Protein AF-A0A1Q7W8G6-F1 (afdb_monomer_lite)

Foldseek 3Di:
DLLPDDDDPVLVVLLVVLVVVCVVHNDDPVSVVVNVVVVVVVVVSVVVNVVVVVCVVVVD

Sequence (60 aa):
EVVEFRPSENARQRVWDMIERQKSASLPPDEKAELDLYIEIEHLMRLARTRARQLLAHGQ

Radius of gyration: 15.1 Å; chains: 1; bounding box: 30×18×45 Å

pLDDT: mean 93.54, std 7.39, range [52.06, 97.62]

Structure (mmCIF, N/CA/C/O backbone):
data_AF-A0A1Q7W8G6-F1
#
_entry.id   AF-A0A1Q7W8G6-F1
#
loop_
_atom_site.group_PDB
_atom_site.id
_atom_site.type_symbol
_atom_site.label_atom_id
_atom_site.label_alt_id
_atom_site.label_comp_id
_atom_site.label_asym_id
_atom_site.label_entity_id
_atom_site.label_seq_id
_atom_site.pdbx_PDB_ins_code
_atom_site.Cartn_x
_atom_site.Cartn_y
_atom_site.Cartn_z
_atom_site.occupancy
_atom_site.B_iso_or_equiv
_atom_site.auth_seq_id
_atom_site.auth_comp_id
_atom_site.auth_asym_id
_atom_site.auth_atom_id
_atom_site.pdbx_PDB_model_num
ATOM 1 N N . GLU A 1 1 ? -12.134 -6.104 10.951 1.00 78.94 1 GLU A N 1
ATOM 2 C CA . GLU A 1 1 ? -12.315 -4.672 11.296 1.00 78.94 1 GLU A CA 1
ATOM 3 C C . GLU A 1 1 ? -11.210 -3.824 10.653 1.00 78.94 1 GLU A C 1
ATOM 5 O O . GLU A 1 1 ? -10.147 -4.365 10.362 1.00 78.94 1 GLU A O 1
ATOM 10 N N . VAL A 1 2 ? -11.415 -2.517 10.425 1.00 88.44 2 VAL A N 1
ATOM 11 C CA . VAL A 1 2 ? -10.399 -1.610 9.830 1.00 88.44 2 VAL A CA 1
ATOM 12 C C . VAL A 1 2 ? -9.083 -1.589 10.630 1.00 88.44 2 VAL A C 1
ATOM 14 O O . VAL A 1 2 ? -8.011 -1.429 10.047 1.00 88.44 2 VAL A O 1
ATOM 17 N N . VAL A 1 3 ? -9.135 -1.828 11.947 1.00 91.44 3 VAL A N 1
ATOM 18 C CA . VAL A 1 3 ? -7.953 -1.965 12.822 1.00 91.44 3 VAL A CA 1
ATOM 19 C C . VAL A 1 3 ? -6.967 -3.030 12.334 1.00 91.44 3 VAL A C 1
ATOM 21 O O . VAL A 1 3 ? -5.748 -2.810 12.339 1.00 91.44 3 VAL A O 1
ATOM 24 N N . GLU A 1 4 ? -7.488 -4.157 11.863 1.00 92.06 4 GLU A N 1
ATOM 25 C CA . GLU A 1 4 ? -6.706 -5.330 11.472 1.00 92.0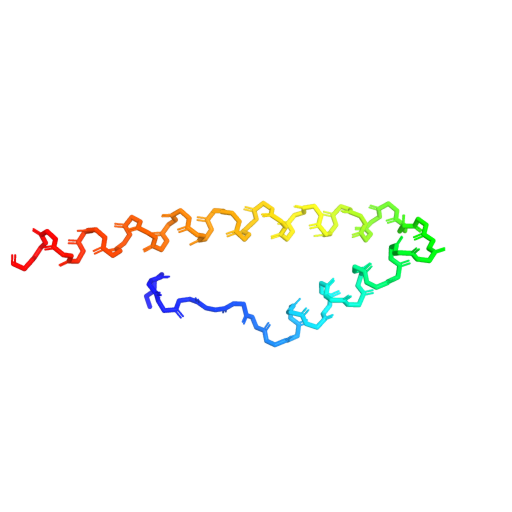6 4 GLU A CA 1
ATOM 26 C C . GLU A 1 4 ? -6.408 -5.381 9.980 1.00 92.06 4 GLU A C 1
ATOM 28 O O . GLU A 1 4 ? -5.637 -6.234 9.547 1.00 92.06 4 GLU A O 1
ATOM 33 N N . PHE A 1 5 ? -6.969 -4.458 9.191 1.00 91.06 5 PHE A N 1
ATOM 34 C CA . PHE A 1 5 ? -6.782 -4.447 7.746 1.00 91.06 5 PHE A CA 1
ATOM 35 C C . PHE A 1 5 ? -5.302 -4.577 7.379 1.00 91.06 5 PHE A C 1
ATOM 37 O O . PHE A 1 5 ? -4.442 -3.887 7.930 1.00 91.06 5 PHE A O 1
ATOM 44 N N . ARG A 1 6 ? -4.980 -5.429 6.416 1.00 90.31 6 ARG A N 1
ATOM 45 C CA . ARG A 1 6 ? -3.666 -5.485 5.779 1.00 90.31 6 ARG A CA 1
ATOM 46 C C . ARG A 1 6 ? -3.905 -5.607 4.278 1.00 90.31 6 ARG A C 1
ATOM 48 O O . ARG A 1 6 ? -4.820 -6.336 3.899 1.00 90.31 6 ARG A O 1
ATOM 55 N N . PRO A 1 7 ? -3.107 -4.930 3.433 1.00 91.00 7 PRO A N 1
ATOM 56 C CA . PRO A 1 7 ? -3.124 -5.207 2.002 1.00 91.00 7 PRO A CA 1
ATOM 57 C C . PRO A 1 7 ? -2.940 -6.710 1.750 1.00 91.00 7 PRO A C 1
ATOM 59 O O . PRO A 1 7 ? -2.321 -7.402 2.565 1.00 91.00 7 PRO A O 1
ATOM 62 N N . SER A 1 8 ? -3.451 -7.228 0.636 1.00 93.56 8 SER A N 1
ATOM 63 C CA . SER A 1 8 ? -3.150 -8.606 0.236 1.00 93.56 8 SER A CA 1
ATOM 64 C C . SER A 1 8 ? -1.663 -8.750 -0.115 1.00 93.56 8 SER A C 1
ATOM 66 O O . SER A 1 8 ? -0.996 -7.763 -0.433 1.00 93.56 8 SER A O 1
ATOM 68 N N . GLU A 1 9 ? -1.131 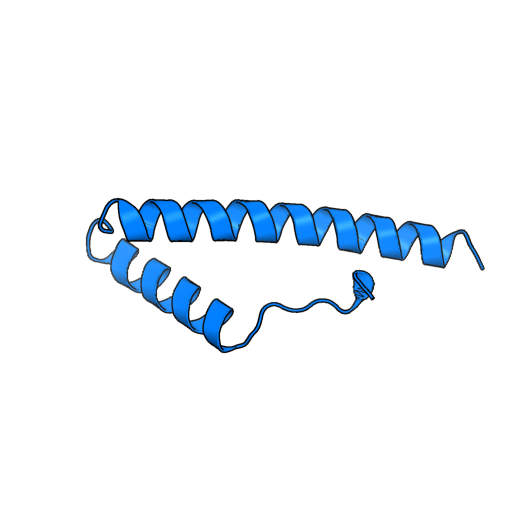-9.973 -0.058 1.00 95.38 9 GLU A N 1
ATOM 69 C CA . GLU A 1 9 ? 0.253 -10.235 -0.489 1.00 95.38 9 GLU A CA 1
ATOM 70 C C . GLU A 1 9 ? 0.455 -9.854 -1.957 1.00 95.38 9 GLU A C 1
ATOM 72 O O . GLU A 1 9 ? 1.401 -9.154 -2.294 1.00 95.38 9 GLU A O 1
ATOM 77 N N . ASN A 1 10 ? -0.506 -10.205 -2.815 1.00 96.50 10 ASN A N 1
ATOM 78 C CA . ASN A 1 10 ? -0.459 -9.863 -4.235 1.00 96.50 10 ASN A CA 1
ATOM 79 C C . ASN A 1 10 ? -0.374 -8.345 -4.460 1.00 96.50 10 ASN A C 1
ATOM 81 O O . ASN A 1 10 ? 0.407 -7.895 -5.293 1.00 96.50 10 ASN A O 1
ATOM 85 N N . ALA A 1 11 ? -1.135 -7.551 -3.697 1.00 93.62 11 ALA A N 1
ATOM 86 C CA . ALA A 1 11 ? -1.072 -6.093 -3.7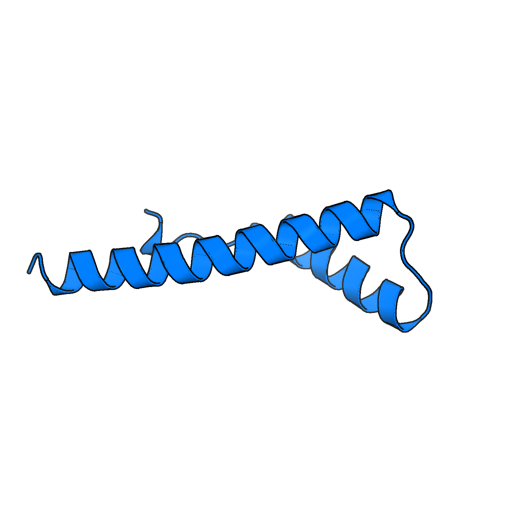86 1.00 93.62 11 ALA A CA 1
ATOM 87 C C . ALA A 1 11 ? 0.289 -5.552 -3.321 1.00 93.62 11 ALA A C 1
ATOM 89 O O . ALA A 1 11 ? 0.850 -4.669 -3.966 1.00 93.62 11 ALA A O 1
ATOM 90 N N . ARG A 1 12 ? 0.852 -6.101 -2.233 1.00 95.19 12 ARG A N 1
ATOM 91 C CA . ARG A 1 12 ? 2.200 -5.729 -1.771 1.00 95.19 12 ARG A CA 1
ATOM 92 C C . ARG A 1 12 ? 3.257 -6.024 -2.824 1.00 95.19 12 ARG A C 1
ATOM 94 O O . ARG A 1 12 ? 4.044 -5.135 -3.129 1.00 95.19 12 ARG A O 1
ATOM 101 N N . GLN A 1 13 ? 3.253 -7.236 -3.377 1.00 97.25 13 GLN A N 1
ATOM 102 C CA . GLN A 1 13 ? 4.224 -7.649 -4.385 1.00 97.25 13 GLN A CA 1
ATOM 103 C C . GLN A 1 13 ? 4.132 -6.760 -5.625 1.00 97.25 13 GLN A C 1
ATOM 105 O O . GLN A 1 13 ? 5.143 -6.239 -6.079 1.00 97.25 13 GLN A O 1
ATOM 110 N N . ARG A 1 14 ? 2.913 -6.495 -6.109 1.00 95.88 14 ARG A N 1
ATOM 111 C CA . ARG A 1 14 ? 2.674 -5.631 -7.270 1.00 95.88 14 ARG A CA 1
ATOM 112 C C . ARG A 1 14 ? 3.239 -4.221 -7.071 1.00 95.88 14 ARG A C 1
ATOM 114 O O . ARG A 1 14 ? 3.923 -3.713 -7.954 1.00 95.88 14 ARG A O 1
ATOM 121 N N . VAL A 1 15 ? 2.989 -3.602 -5.915 1.00 96.38 15 VAL A N 1
ATOM 122 C CA . VAL A 1 15 ? 3.554 -2.284 -5.571 1.00 96.38 15 VAL A CA 1
ATOM 123 C C . VAL A 1 15 ? 5.078 -2.339 -5.506 1.00 96.38 15 VAL A C 1
ATOM 125 O O . VAL A 1 15 ? 5.743 -1.443 -6.022 1.00 96.38 15 VAL A O 1
ATOM 128 N N . TRP A 1 16 ? 5.634 -3.393 -4.907 1.00 96.94 16 TRP A N 1
ATOM 129 C CA . TRP A 1 16 ? 7.080 -3.572 -4.793 1.00 96.94 16 TRP A CA 1
ATOM 130 C C . TRP A 1 16 ? 7.746 -3.678 -6.170 1.00 96.94 16 TRP A C 1
ATOM 132 O O . TRP A 1 16 ? 8.706 -2.962 -6.448 1.00 96.94 16 TRP A O 1
ATOM 142 N N . ASP A 1 17 ? 7.170 -4.476 -7.069 1.00 96.94 17 ASP A N 1
ATOM 143 C CA . ASP A 1 17 ? 7.650 -4.637 -8.442 1.00 96.94 17 ASP A CA 1
ATOM 144 C C . ASP A 1 17 ? 7.604 -3.313 -9.222 1.00 96.94 17 ASP A C 1
ATOM 146 O O . ASP A 1 17 ? 8.537 -2.990 -9.961 1.00 96.94 17 ASP A O 1
ATOM 150 N N . MET A 1 18 ? 6.539 -2.518 -9.052 1.0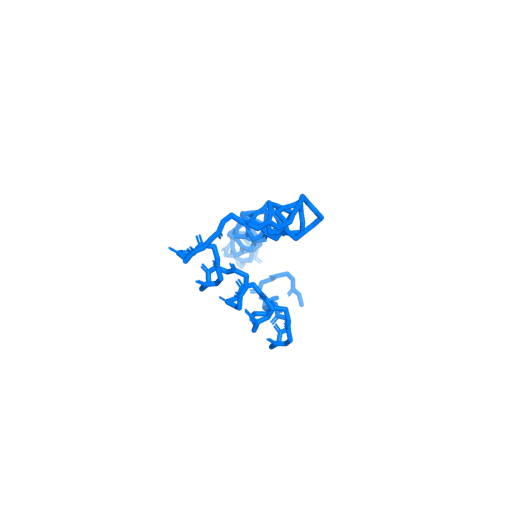0 97.44 18 MET A N 1
ATOM 151 C CA . MET A 1 18 ? 6.434 -1.191 -9.673 1.00 97.44 18 MET A CA 1
ATOM 152 C C . MET A 1 18 ? 7.500 -0.226 -9.141 1.00 97.44 18 MET A C 1
ATOM 154 O O . MET A 1 18 ? 8.121 0.486 -9.929 1.00 97.44 18 MET A O 1
ATOM 158 N N . ILE A 1 19 ? 7.760 -0.225 -7.830 1.00 96.44 19 ILE A N 1
ATOM 159 C CA . ILE A 1 19 ? 8.799 0.614 -7.216 1.00 96.44 19 ILE A CA 1
ATOM 160 C C . ILE A 1 19 ? 10.188 0.223 -7.725 1.00 96.44 19 ILE A C 1
ATOM 162 O O . ILE A 1 19 ? 10.963 1.103 -8.099 1.00 96.44 19 ILE A O 1
ATOM 166 N N . GLU A 1 20 ? 10.515 -1.070 -7.783 1.00 97.50 20 GLU A N 1
ATOM 167 C CA . GLU A 1 20 ? 11.813 -1.507 -8.308 1.00 97.50 20 GLU A CA 1
ATOM 168 C C . GLU A 1 20 ? 11.999 -1.125 -9.771 1.00 97.50 20 GLU A C 1
ATOM 170 O O . GLU A 1 20 ? 13.042 -0.590 -10.144 1.00 97.50 20 GLU A O 1
ATOM 175 N N . ARG A 1 21 ? 10.973 -1.325 -10.603 1.00 96.50 21 ARG A N 1
ATOM 176 C CA . ARG A 1 21 ? 11.035 -0.940 -12.017 1.00 96.50 21 ARG A CA 1
ATOM 177 C C . ARG A 1 21 ? 11.197 0.568 -12.189 1.00 96.50 21 ARG A C 1
ATOM 179 O O . ARG A 1 21 ? 11.987 0.988 -13.035 1.00 96.50 21 ARG A O 1
ATOM 186 N N . GLN A 1 22 ? 10.524 1.368 -11.358 1.00 96.19 22 GLN A N 1
ATOM 187 C CA . GLN A 1 22 ? 10.620 2.829 -11.388 1.00 96.19 22 GLN A CA 1
ATOM 188 C C . GLN A 1 22 ? 12.049 3.339 -11.134 1.00 96.19 22 GLN A C 1
ATOM 190 O O . GLN A 1 22 ? 12.441 4.366 -11.687 1.00 96.19 22 GLN A O 1
ATOM 195 N N . LYS A 1 23 ? 12.846 2.624 -10.326 1.00 95.56 23 LYS A N 1
ATOM 196 C CA . LYS A 1 23 ? 14.248 2.992 -10.057 1.00 95.56 23 LYS A CA 1
ATOM 197 C C . LYS A 1 23 ? 15.127 2.911 -11.302 1.00 95.56 23 LYS A C 1
ATOM 199 O O . LYS A 1 23 ? 16.115 3.633 -11.392 1.00 95.56 23 LYS A O 1
ATOM 204 N N . SER A 1 24 ? 14.805 2.011 -12.228 1.00 95.06 24 SER A N 1
ATOM 205 C CA . SER A 1 24 ? 15.589 1.789 -13.447 1.00 95.06 24 SER A CA 1
ATOM 206 C C . SER A 1 24 ? 15.055 2.567 -14.648 1.00 95.06 24 SER A C 1
ATOM 208 O O . SER A 1 24 ? 15.841 2.979 -15.497 1.00 95.06 24 SER A O 1
ATOM 210 N N . ALA A 1 25 ? 13.739 2.763 -14.738 1.00 94.62 25 ALA A N 1
ATOM 211 C CA . ALA A 1 25 ? 13.097 3.475 -15.837 1.00 94.62 25 ALA A CA 1
ATOM 212 C C . ALA A 1 25 ? 11.754 4.072 -15.407 1.00 94.62 25 ALA A C 1
ATOM 214 O O . ALA A 1 25 ? 11.117 3.597 -14.471 1.00 94.62 25 ALA A O 1
ATOM 215 N N . SER A 1 26 ? 11.276 5.090 -16.124 1.00 95.56 26 SER A N 1
ATOM 216 C CA . SER A 1 26 ? 9.932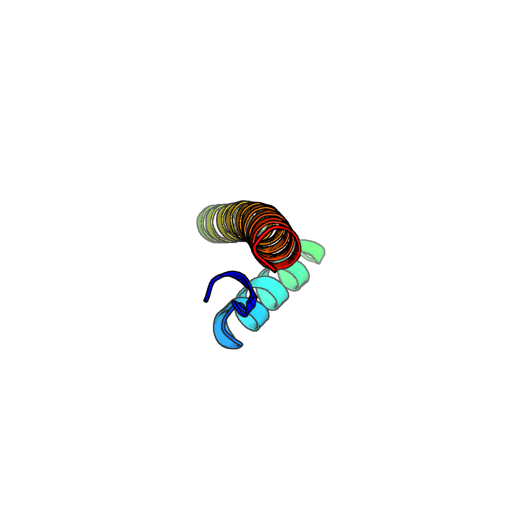 5.623 -15.894 1.00 95.56 26 SER A CA 1
ATOM 217 C C . SER A 1 26 ? 8.865 4.543 -16.094 1.00 95.56 26 SER A C 1
ATOM 219 O O . SER A 1 26 ? 8.914 3.774 -17.054 1.00 95.56 26 SER A O 1
ATOM 221 N N . LEU A 1 27 ? 7.883 4.509 -15.190 1.00 97.00 27 LEU A N 1
ATOM 222 C CA . LEU A 1 27 ? 6.728 3.628 -15.329 1.00 97.00 27 LEU A CA 1
ATOM 223 C C . LEU A 1 27 ? 5.828 4.092 -16.487 1.00 97.00 27 LEU A C 1
ATOM 225 O O . LEU A 1 27 ? 5.688 5.302 -16.697 1.00 97.00 27 LEU A O 1
ATOM 229 N N . PRO A 1 28 ? 5.177 3.156 -17.202 1.00 97.25 28 PRO A N 1
ATOM 230 C CA . PRO A 1 28 ? 4.058 3.472 -18.079 1.00 97.25 28 PRO A CA 1
ATOM 231 C C . PRO A 1 28 ? 2.991 4.298 -17.340 1.00 97.25 28 PRO A C 1
ATOM 233 O O . PRO A 1 28 ? 2.802 4.090 -16.137 1.00 97.25 28 PRO A O 1
ATOM 236 N N . PRO A 1 29 ? 2.259 5.192 -18.031 1.00 97.19 29 PRO A N 1
ATOM 237 C CA . PRO A 1 29 ? 1.252 6.049 -17.404 1.00 97.19 29 PRO A CA 1
ATOM 238 C C . PRO A 1 29 ? 0.232 5.286 -16.552 1.00 97.19 29 PRO A C 1
ATOM 240 O O . PRO A 1 29 ? -0.066 5.714 -15.440 1.00 97.19 29 PRO A O 1
ATOM 243 N N . ASP A 1 30 ? -0.231 4.130 -17.028 1.00 97.62 30 ASP A N 1
ATOM 244 C CA . ASP A 1 30 ? -1.225 3.315 -16.323 1.00 97.62 30 ASP A CA 1
ATOM 245 C C . ASP A 1 30 ? -0.667 2.726 -15.021 1.00 97.62 30 ASP A C 1
ATOM 247 O O . ASP A 1 30 ? -1.322 2.775 -13.984 1.00 97.62 30 ASP A O 1
ATOM 251 N N . GLU A 1 31 ? 0.574 2.232 -15.036 1.00 97.00 31 GLU A N 1
ATOM 252 C CA . GLU A 1 31 ? 1.227 1.703 -13.830 1.00 97.00 31 GLU A CA 1
ATOM 253 C C . GLU A 1 31 ? 1.606 2.817 -12.855 1.00 97.00 31 GLU A C 1
ATOM 255 O O . GLU A 1 31 ? 1.582 2.625 -11.641 1.00 97.00 31 GLU A O 1
ATOM 260 N N . LYS A 1 32 ? 1.928 4.009 -13.367 1.00 96.81 32 LYS A N 1
ATOM 261 C CA . LYS A 1 32 ? 2.116 5.182 -12.518 1.00 96.81 32 LYS A CA 1
ATOM 262 C C . LYS A 1 32 ? 0.807 5.574 -11.827 1.00 96.81 32 LYS A C 1
ATOM 264 O O . LYS A 1 32 ? 0.827 5.800 -10.622 1.00 96.81 32 LYS A O 1
ATOM 269 N N . ALA A 1 33 ? -0.305 5.620 -12.558 1.00 97.62 33 ALA A N 1
ATOM 270 C CA . ALA A 1 33 ? -1.617 5.901 -11.983 1.00 97.62 33 ALA A CA 1
ATOM 271 C C . ALA A 1 33 ? -2.033 4.826 -10.962 1.00 97.62 33 ALA A C 1
ATOM 273 O O . ALA A 1 33 ? -2.564 5.155 -9.903 1.00 97.62 33 ALA A O 1
ATOM 274 N N . GLU A 1 34 ? -1.734 3.552 -11.240 1.00 96.88 34 GLU A N 1
ATOM 275 C CA . GLU A 1 34 ? -1.933 2.441 -10.303 1.00 96.88 34 GLU A CA 1
ATOM 276 C C . GLU A 1 34 ? -1.122 2.652 -9.010 1.00 96.88 34 GLU A C 1
ATOM 278 O O . GLU A 1 34 ? -1.665 2.553 -7.909 1.00 96.88 34 GLU A O 1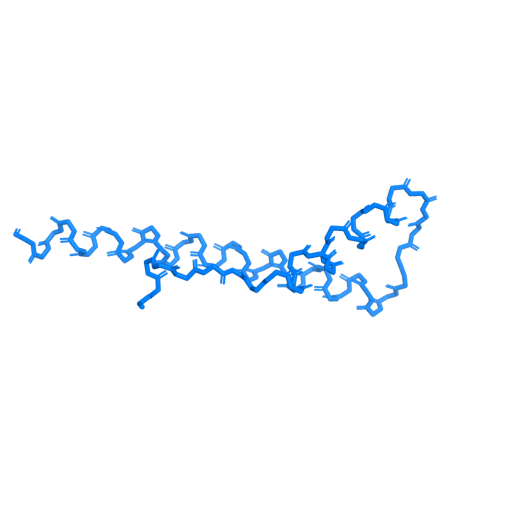
ATOM 283 N N . LEU A 1 35 ? 0.169 2.984 -9.124 1.00 96.62 35 LEU A N 1
ATOM 284 C CA . LEU A 1 35 ? 1.041 3.240 -7.976 1.00 96.62 35 LEU A CA 1
ATOM 285 C C . LEU A 1 35 ? 0.589 4.461 -7.159 1.00 96.62 35 LEU A C 1
ATOM 287 O O . LEU A 1 35 ? 0.580 4.396 -5.929 1.00 96.62 35 LEU A O 1
ATOM 291 N N . ASP A 1 36 ? 0.189 5.544 -7.825 1.00 96.81 36 ASP A N 1
ATOM 292 C CA . ASP A 1 36 ? -0.316 6.752 -7.169 1.00 96.81 36 ASP A CA 1
ATOM 293 C C . ASP A 1 36 ? -1.600 6.430 -6.368 1.00 96.81 36 ASP A C 1
ATOM 295 O O . ASP A 1 36 ? -1.702 6.785 -5.191 1.00 96.81 36 ASP A O 1
ATOM 299 N N . LEU A 1 37 ? -2.519 5.635 -6.933 1.00 96.50 37 LEU A N 1
ATOM 300 C CA . LEU A 1 37 ? -3.717 5.158 -6.231 1.00 96.50 37 LEU A CA 1
ATOM 301 C C . LEU A 1 37 ? -3.376 4.299 -5.001 1.00 96.50 37 LEU A C 1
ATOM 303 O O . LEU A 1 37 ? -3.997 4.444 -3.944 1.00 96.50 37 LEU A O 1
ATOM 307 N N . TYR A 1 38 ? -2.385 3.407 -5.104 1.00 95.75 38 TYR A N 1
ATOM 308 C CA . TYR A 1 38 ? -1.945 2.616 -3.952 1.00 95.75 38 TYR A CA 1
ATOM 309 C C . TYR A 1 38 ? -1.435 3.498 -2.810 1.00 95.75 38 TYR A C 1
ATOM 311 O O . TYR A 1 38 ? -1.748 3.219 -1.651 1.00 95.75 38 TYR A O 1
ATOM 319 N N . ILE A 1 39 ? -0.681 4.557 -3.119 1.00 93.44 39 ILE A N 1
ATOM 320 C CA . ILE A 1 39 ? -0.161 5.502 -2.121 1.00 93.44 39 ILE A CA 1
ATOM 321 C C . ILE A 1 39 ? -1.311 6.224 -1.407 1.00 93.44 39 ILE A C 1
ATOM 323 O O . ILE A 1 39 ? -1.307 6.318 -0.176 1.00 93.44 39 ILE A O 1
ATOM 327 N N . GLU A 1 40 ? -2.320 6.682 -2.150 1.00 96.50 40 GLU A N 1
ATOM 328 C CA . GLU A 1 40 ? -3.499 7.342 -1.578 1.00 96.50 40 GLU A CA 1
ATOM 329 C C . GLU A 1 40 ? -4.272 6.419 -0.627 1.00 96.50 40 GLU A C 1
ATOM 331 O O . GLU A 1 40 ? -4.589 6.798 0.507 1.00 96.50 40 GLU A O 1
ATOM 336 N N . ILE A 1 41 ? -4.526 5.177 -1.051 1.00 95.38 41 ILE A N 1
ATOM 337 C CA . ILE A 1 41 ? -5.227 4.180 -0.231 1.00 95.38 41 ILE A CA 1
ATOM 338 C C . ILE A 1 41 ? -4.409 3.834 1.017 1.00 95.38 41 ILE A C 1
ATOM 340 O O . ILE A 1 41 ? -4.969 3.704 2.106 1.00 95.38 41 ILE A O 1
ATOM 344 N N . GLU A 1 42 ? -3.089 3.691 0.895 1.00 94.06 42 GLU A N 1
ATOM 345 C CA . GLU A 1 42 ? -2.211 3.393 2.027 1.00 94.06 42 GLU A CA 1
ATOM 346 C C . GLU A 1 42 ? -2.299 4.488 3.094 1.00 94.06 42 GLU A C 1
ATOM 348 O O . GLU A 1 42 ? -2.538 4.190 4.272 1.00 94.06 42 GLU A O 1
ATOM 353 N N . HIS A 1 43 ? -2.218 5.752 2.671 1.00 95.62 43 HIS A N 1
ATOM 354 C CA . HIS A 1 43 ? -2.346 6.901 3.557 1.00 95.62 43 HIS A CA 1
ATOM 355 C C . HIS A 1 43 ? -3.717 6.941 4.245 1.00 95.62 43 HIS A C 1
ATOM 357 O O . HIS A 1 43 ? -3.798 7.058 5.474 1.00 95.62 43 HIS A O 1
ATOM 363 N N . LEU A 1 44 ? -4.796 6.760 3.477 1.00 96.62 44 LEU A N 1
ATOM 364 C CA . LEU A 1 44 ? -6.157 6.701 4.007 1.00 96.62 44 LEU A CA 1
ATOM 365 C C . LEU A 1 44 ? -6.297 5.590 5.057 1.00 96.62 44 LEU A C 1
ATOM 367 O O . LEU A 1 44 ? -6.830 5.819 6.145 1.00 96.62 44 LEU A O 1
ATOM 371 N N . MET A 1 45 ? -5.770 4.398 4.775 1.00 95.19 45 MET A N 1
ATOM 372 C CA . MET A 1 45 ? -5.847 3.263 5.692 1.00 95.19 45 MET A CA 1
ATOM 373 C C . MET A 1 45 ? -4.997 3.459 6.950 1.00 95.19 45 MET A C 1
ATOM 375 O O . MET A 1 45 ? -5.390 2.980 8.019 1.00 95.19 45 MET A O 1
ATOM 379 N N . ARG A 1 46 ? -3.875 4.190 6.892 1.00 94.44 46 ARG A N 1
ATOM 380 C CA . ARG A 1 46 ? -3.139 4.599 8.105 1.00 94.44 46 ARG A CA 1
ATOM 381 C C . ARG A 1 46 ? -3.977 5.506 8.993 1.00 94.44 46 ARG A C 1
ATOM 383 O O . ARG A 1 46 ? -4.046 5.268 10.204 1.00 94.44 46 ARG A O 1
ATOM 390 N N . LEU A 1 47 ? -4.618 6.517 8.409 1.00 96.81 47 LEU A N 1
ATOM 391 C CA . LEU A 1 47 ? -5.478 7.447 9.140 1.00 96.81 47 LEU A CA 1
ATOM 392 C C . LEU A 1 47 ? -6.674 6.718 9.756 1.00 96.81 47 LEU A C 1
ATOM 394 O O . LEU A 1 47 ? -6.896 6.805 10.965 1.00 96.81 47 LEU A O 1
ATOM 398 N N . ALA A 1 48 ? -7.388 5.928 8.953 1.00 96.69 48 ALA A N 1
ATOM 399 C CA . ALA A 1 48 ? -8.561 5.181 9.389 1.00 96.69 48 ALA A CA 1
ATOM 400 C C . ALA A 1 48 ? -8.225 4.203 10.524 1.00 96.69 48 ALA A C 1
ATOM 402 O O . ALA A 1 48 ? -8.929 4.150 11.532 1.00 96.69 48 ALA A O 1
ATOM 403 N N . ARG A 1 49 ? -7.101 3.481 10.422 1.00 95.75 49 ARG A N 1
ATOM 404 C CA . ARG A 1 49 ? -6.648 2.568 11.480 1.00 95.75 49 ARG A CA 1
ATOM 405 C C . ARG A 1 49 ? -6.298 3.306 12.769 1.00 95.75 49 ARG A C 1
ATOM 407 O O . ARG A 1 49 ? -6.601 2.822 13.855 1.00 95.75 49 ARG A O 1
ATOM 414 N N . THR A 1 50 ? -5.654 4.465 12.661 1.00 95.75 50 THR A N 1
ATOM 415 C CA . THR A 1 50 ? -5.310 5.297 13.822 1.00 95.75 50 THR A CA 1
ATOM 416 C C . THR A 1 50 ? -6.574 5.785 14.524 1.00 95.75 50 THR A C 1
ATOM 418 O O . THR A 1 50 ? -6.703 5.612 15.734 1.00 95.75 50 THR A O 1
ATOM 421 N N . ARG A 1 51 ? -7.546 6.291 13.757 1.00 95.69 51 ARG A N 1
ATOM 422 C CA . ARG A 1 51 ? -8.857 6.709 14.263 1.00 95.69 51 ARG A CA 1
ATOM 423 C C . ARG A 1 51 ? -9.602 5.560 14.942 1.00 95.69 51 ARG A C 1
ATOM 425 O O . ARG A 1 51 ? -10.119 5.740 16.038 1.00 95.69 51 ARG A O 1
ATOM 432 N N . ALA A 1 52 ? -9.623 4.381 14.327 1.00 95.50 52 ALA A N 1
ATOM 433 C CA . ALA A 1 52 ? -10.296 3.213 14.886 1.00 95.50 52 ALA A CA 1
ATOM 434 C C . ALA A 1 52 ? -9.669 2.775 16.222 1.00 95.50 52 ALA A C 1
ATOM 436 O O . ALA A 1 52 ? -10.390 2.532 17.183 1.00 95.50 52 ALA A O 1
ATOM 437 N N . ARG A 1 53 ? -8.333 2.786 16.339 1.00 93.56 53 ARG A N 1
ATOM 438 C CA . ARG A 1 53 ? -7.660 2.518 17.623 1.00 93.56 53 ARG A CA 1
ATOM 439 C C . ARG A 1 53 ? -8.008 3.538 18.705 1.00 93.56 53 ARG A C 1
ATOM 441 O O . ARG A 1 53 ? -8.193 3.144 19.848 1.00 93.56 53 ARG A O 1
ATOM 448 N N . GLN A 1 54 ? -8.102 4.824 18.360 1.00 94.69 54 GLN A N 1
ATOM 449 C CA . GLN A 1 54 ? -8.526 5.857 19.313 1.00 94.69 54 GLN A CA 1
ATOM 450 C C . GLN A 1 54 ? -9.948 5.595 19.812 1.00 94.69 54 GLN A C 1
ATOM 452 O O . GLN A 1 54 ? -10.195 5.658 21.008 1.00 94.69 54 GLN A O 1
ATOM 457 N N . LEU A 1 55 ? -10.874 5.270 18.907 1.00 94.12 55 LEU A N 1
ATOM 458 C CA . LEU A 1 55 ? -12.254 4.954 19.277 1.00 94.12 55 LEU A CA 1
ATOM 459 C C . LEU A 1 55 ? -12.336 3.733 20.201 1.00 94.12 55 LEU A C 1
ATOM 461 O O . LEU A 1 55 ? -13.060 3.785 21.186 1.00 94.12 55 LEU A O 1
ATOM 465 N N . LEU A 1 56 ? -11.556 2.682 19.933 1.00 92.69 56 LEU A N 1
ATOM 466 C CA . LEU A 1 56 ? -11.477 1.513 20.814 1.00 92.69 56 LEU A CA 1
ATOM 467 C C . LEU A 1 56 ? -10.885 1.855 22.187 1.00 92.69 56 LEU A C 1
ATOM 469 O O . LEU A 1 56 ? -11.377 1.368 23.195 1.00 92.69 56 LEU A O 1
ATOM 473 N N . ALA A 1 57 ? -9.861 2.710 22.239 1.00 91.00 57 ALA A N 1
ATOM 474 C CA . ALA A 1 57 ? -9.250 3.140 23.496 1.00 91.00 57 ALA A CA 1
ATOM 475 C C . ALA A 1 57 ? -10.156 4.067 24.329 1.00 91.00 57 ALA A C 1
ATOM 477 O O . ALA A 1 57 ? -10.028 4.098 25.546 1.00 91.00 57 ALA A O 1
ATOM 478 N N . HIS A 1 58 ? -11.049 4.827 23.686 1.00 83.62 58 HIS A N 1
ATOM 479 C CA . HIS A 1 58 ? -12.007 5.723 24.348 1.00 83.62 58 HIS A CA 1
ATOM 480 C C . HIS A 1 58 ? -13.379 5.083 24.621 1.00 83.62 58 HIS A C 1
ATOM 482 O O . HIS A 1 58 ? -14.187 5.676 25.328 1.00 83.62 58 HIS A O 1
ATOM 488 N N . GLY A 1 59 ? -13.665 3.920 24.031 1.00 64.62 59 GLY A N 1
ATOM 489 C CA . GLY A 1 59 ? -14.888 3.138 24.245 1.00 64.62 59 GLY A CA 1
ATOM 490 C C . GLY A 1 59 ? -14.736 2.005 25.268 1.00 64.62 59 GLY A C 1
ATOM 491 O O . GLY A 1 59 ? -15.617 1.148 25.339 1.00 64.62 59 GLY A O 1
ATOM 492 N N . GLN A 1 60 ? -13.618 1.979 26.002 1.00 52.06 60 GLN A N 1
ATOM 493 C CA . GLN A 1 60 ? -13.342 1.120 27.161 1.00 52.06 60 GLN A CA 1
ATOM 494 C C . GLN A 1 60 ? -13.547 1.908 28.454 1.00 52.06 60 GLN A C 1
ATOM 496 O O . GLN A 1 60 ? -13.136 3.091 28.484 1.00 52.06 60 GLN A O 1
#

Secondary structure (DSSP, 8-state):
-GGG----HHHHHHHHHHHHHHHHSPPPHHHHHHHHHHHHHHHHHHHHHHHHHHHHHH--